Protein AF-A0A369IGW6-F1 (afdb_monomer_lite)

Organism: NCBI:txid2282308

Structure (mmCIF, N/CA/C/O backbone):
data_AF-A0A369IGW6-F1
#
_entry.id   AF-A0A369IGW6-F1
#
loop_
_atom_site.group_PDB
_atom_site.id
_atom_site.type_symbol
_atom_site.label_atom_id
_atom_site.label_alt_id
_atom_site.label_comp_id
_atom_site.label_asym_id
_atom_site.label_entity_id
_atom_site.label_seq_id
_atom_site.pdbx_PDB_ins_code
_atom_site.Cartn_x
_atom_site.Cartn_y
_atom_site.Cartn_z
_atom_site.occupancy
_atom_site.B_iso_or_equiv
_atom_site.auth_seq_id
_atom_site.auth_comp_id
_atom_site.auth_asym_id
_atom_site.auth_atom_id
_atom_site.pdbx_PDB_model_num
ATOM 1 N N . MET A 1 1 ? 4.925 4.378 -58.635 1.00 36.78 1 MET A N 1
ATOM 2 C CA . MET A 1 1 ? 5.527 3.542 -57.573 1.00 36.78 1 MET A CA 1
ATOM 3 C C . MET A 1 1 ? 4.997 4.053 -56.245 1.00 36.78 1 MET A C 1
ATOM 5 O O . MET A 1 1 ? 5.701 4.727 -55.506 1.00 36.78 1 MET A O 1
ATOM 9 N N . GLU A 1 2 ? 3.709 3.823 -56.006 1.00 43.47 2 GLU A N 1
ATOM 10 C CA . GLU A 1 2 ? 3.072 4.117 -54.725 1.00 43.47 2 GLU A CA 1
ATOM 11 C C . GLU A 1 2 ? 3.231 2.874 -53.856 1.00 43.47 2 GLU A C 1
ATOM 13 O O . GLU A 1 2 ? 2.821 1.783 -54.246 1.00 43.47 2 GLU A O 1
ATOM 18 N N . GLY A 1 3 ? 3.901 3.011 -52.718 1.00 42.91 3 GLY A N 1
ATOM 19 C CA . GLY A 1 3 ? 4.177 1.875 -51.856 1.00 42.91 3 GLY A CA 1
ATOM 20 C C . GLY A 1 3 ? 4.733 2.314 -50.515 1.00 42.91 3 GLY A C 1
ATOM 21 O O . GLY A 1 3 ? 5.923 2.580 -50.398 1.00 42.91 3 GLY A O 1
ATOM 22 N N . LEU A 1 4 ? 3.848 2.312 -49.514 1.00 42.19 4 LEU A N 1
ATOM 23 C CA . LEU A 1 4 ? 4.138 2.264 -48.076 1.00 42.19 4 LEU A CA 1
ATOM 24 C C . LEU A 1 4 ? 4.551 3.584 -47.403 1.00 42.19 4 LEU A C 1
ATOM 26 O O . LEU A 1 4 ? 5.540 3.654 -46.674 1.00 42.19 4 LEU A O 1
ATOM 30 N N . SER A 1 5 ? 3.686 4.598 -47.482 1.00 43.50 5 SER A N 1
ATOM 31 C CA . SER A 1 5 ? 3.544 5.553 -46.375 1.00 43.50 5 SER A CA 1
ATOM 32 C C . SER A 1 5 ? 2.865 4.841 -45.199 1.00 43.50 5 SER A C 1
ATOM 34 O O . SER A 1 5 ? 1.664 4.963 -44.962 1.00 43.50 5 SER A O 1
ATOM 36 N N . CYS A 1 6 ? 3.628 4.014 -44.492 1.00 45.44 6 CYS A N 1
ATOM 37 C CA . CYS A 1 6 ? 3.186 3.396 -43.254 1.00 45.44 6 CYS A CA 1
ATOM 38 C C . CYS A 1 6 ? 3.030 4.512 -42.212 1.00 45.44 6 CYS A C 1
ATOM 40 O O . CYS A 1 6 ? 3.996 4.900 -41.556 1.00 45.44 6 CYS A O 1
ATOM 42 N N . THR A 1 7 ? 1.816 5.050 -42.072 1.00 56.72 7 THR A N 1
ATOM 43 C CA . THR A 1 7 ? 1.418 6.013 -41.034 1.00 56.72 7 THR A CA 1
ATOM 44 C C . THR A 1 7 ? 1.389 5.313 -39.674 1.00 56.72 7 THR A C 1
ATOM 46 O O . THR A 1 7 ? 0.355 5.182 -39.024 1.00 56.72 7 THR A O 1
ATOM 49 N N . ILE A 1 8 ? 2.528 4.760 -39.255 1.00 66.00 8 ILE A N 1
ATOM 50 C CA . ILE A 1 8 ? 2.647 4.060 -37.985 1.00 66.00 8 ILE A CA 1
ATOM 51 C C . ILE A 1 8 ? 2.541 5.131 -36.891 1.00 66.00 8 ILE A C 1
ATOM 53 O O . ILE A 1 8 ? 3.288 6.114 -36.916 1.00 66.00 8 ILE A O 1
ATOM 57 N N . PRO A 1 9 ? 1.632 4.967 -35.913 1.00 70.81 9 PRO A N 1
ATOM 58 C CA . PRO A 1 9 ? 1.524 5.890 -34.795 1.00 70.81 9 PRO A CA 1
ATOM 59 C C . PRO A 1 9 ? 2.878 6.036 -34.100 1.00 70.81 9 PRO A C 1
ATOM 61 O O . PRO A 1 9 ? 3.541 5.033 -33.822 1.00 70.81 9 PRO A O 1
ATOM 64 N N . LYS A 1 10 ? 3.273 7.270 -33.765 1.00 61.72 10 LYS A N 1
ATOM 65 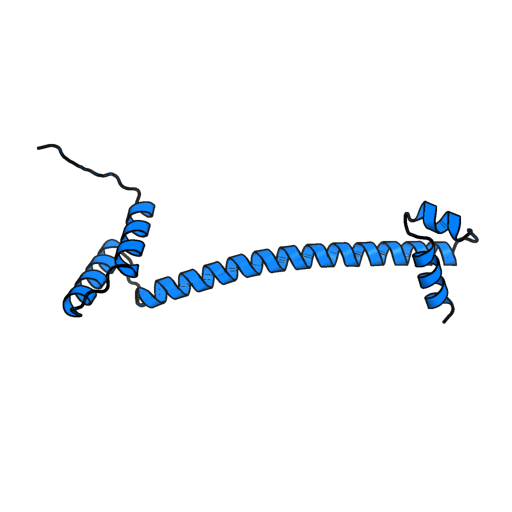C CA . LYS A 1 10 ? 4.563 7.561 -33.106 1.00 61.72 10 LYS A CA 1
ATOM 66 C C . LYS A 1 10 ? 4.790 6.710 -31.849 1.00 61.72 10 LYS A C 1
ATOM 68 O O . LYS A 1 10 ? 5.919 6.329 -31.557 1.00 61.72 10 LYS A O 1
ATOM 73 N N . GLU A 1 11 ? 3.713 6.364 -31.145 1.00 62.56 11 GLU A N 1
ATOM 74 C CA . GLU A 1 11 ? 3.704 5.434 -30.010 1.00 62.56 11 GLU A CA 1
ATOM 75 C C . GLU A 1 11 ? 4.184 4.022 -30.392 1.00 62.56 11 GLU A C 1
ATOM 77 O O . GLU A 1 11 ? 5.065 3.470 -29.736 1.00 62.56 11 GLU A O 1
ATOM 82 N N . LYS A 1 12 ? 3.674 3.448 -31.490 1.00 67.25 12 LYS A N 1
ATOM 83 C CA . LYS A 1 12 ? 4.076 2.115 -31.968 1.00 67.25 12 LYS A CA 1
ATOM 84 C C . LYS A 1 12 ? 5.505 2.107 -32.507 1.00 67.25 12 LYS A C 1
ATOM 86 O O . LYS A 1 12 ? 6.243 1.172 -32.215 1.00 67.25 12 LYS A O 1
ATOM 91 N N . ILE A 1 13 ? 5.913 3.163 -33.217 1.00 66.38 13 ILE A N 1
ATOM 92 C CA . ILE A 1 13 ? 7.306 3.350 -33.661 1.00 66.38 13 ILE A CA 1
ATOM 93 C C . ILE A 1 13 ? 8.244 3.352 -32.444 1.00 66.38 13 ILE A C 1
ATOM 95 O O . ILE A 1 13 ? 9.240 2.634 -32.418 1.00 66.38 13 ILE A O 1
ATOM 99 N N . ARG A 1 14 ? 7.876 4.083 -31.385 1.00 60.75 14 ARG A N 1
ATOM 100 C CA . ARG A 1 14 ? 8.641 4.151 -30.134 1.00 60.75 14 ARG A CA 1
ATOM 101 C C . ARG A 1 14 ? 8.714 2.802 -29.410 1.00 60.75 14 ARG A C 1
ATOM 103 O O . ARG A 1 14 ? 9.766 2.469 -28.865 1.00 60.75 14 ARG A O 1
ATOM 110 N N . SER A 1 15 ? 7.632 2.026 -29.407 1.00 63.84 15 SER A N 1
ATOM 111 C CA . SER A 1 15 ? 7.614 0.672 -28.836 1.00 63.84 15 SER A CA 1
ATOM 112 C C . SER A 1 15 ? 8.473 -0.305 -29.641 1.00 63.84 15 SER A C 1
ATOM 114 O O . SER A 1 15 ? 9.224 -1.077 -29.050 1.00 63.84 15 SER A O 1
ATOM 116 N N . LEU A 1 16 ? 8.439 -0.224 -30.974 1.00 69.75 16 LEU A N 1
ATOM 117 C CA . LEU A 1 16 ? 9.280 -1.039 -31.850 1.00 69.75 16 LEU A CA 1
ATOM 118 C C . LEU A 1 16 ? 10.766 -0.691 -31.693 1.00 69.75 16 LEU A C 1
ATOM 120 O O . LEU A 1 16 ? 11.589 -1.589 -31.566 1.00 69.75 16 LEU A O 1
ATOM 124 N N . MET A 1 17 ? 11.116 0.597 -31.620 1.00 65.00 17 MET A N 1
ATOM 125 C CA . MET A 1 17 ? 12.492 1.046 -31.356 1.00 65.00 17 MET A CA 1
ATOM 126 C C . MET A 1 17 ? 12.999 0.571 -29.988 1.00 65.00 17 MET A C 1
ATOM 128 O O . MET A 1 17 ? 14.166 0.211 -29.856 1.00 65.00 17 MET A O 1
ATOM 132 N N . ARG A 1 18 ? 12.121 0.522 -28.976 1.00 60.59 18 ARG A N 1
ATOM 133 C CA . ARG A 1 18 ? 12.444 -0.041 -27.657 1.00 60.59 18 ARG A CA 1
ATOM 134 C C . ARG A 1 18 ? 12.708 -1.544 -27.731 1.00 60.59 18 ARG A C 1
ATOM 136 O O . ARG A 1 18 ? 13.673 -2.009 -27.135 1.00 60.59 18 ARG A O 1
ATOM 143 N N . PHE A 1 19 ? 11.874 -2.279 -28.466 1.00 68.00 19 PHE A N 1
ATOM 144 C CA . PHE A 1 19 ? 12.043 -3.715 -28.684 1.00 68.00 19 PHE A CA 1
ATOM 145 C C . PHE A 1 19 ? 13.354 -4.020 -29.412 1.00 68.00 19 PHE A C 1
ATOM 147 O O . PHE A 1 19 ? 14.153 -4.817 -28.927 1.00 68.00 19 PHE A O 1
ATOM 154 N N . LEU A 1 20 ? 13.612 -3.319 -30.521 1.00 67.56 20 LEU A N 1
ATOM 155 C CA . LEU A 1 20 ? 14.816 -3.506 -31.324 1.00 67.56 20 LEU A CA 1
ATOM 156 C C . LEU A 1 20 ? 16.087 -3.285 -30.488 1.00 67.56 20 LEU A C 1
ATOM 158 O O . LEU A 1 20 ? 17.050 -4.020 -30.647 1.00 67.56 20 LEU A O 1
ATOM 162 N N . LYS A 1 21 ? 16.082 -2.328 -29.549 1.00 61.34 21 LYS A N 1
ATOM 163 C CA . LYS A 1 21 ? 17.251 -2.045 -28.701 1.00 61.34 21 LYS A CA 1
ATOM 164 C C . LYS A 1 21 ? 17.453 -3.046 -27.554 1.00 61.34 21 LYS A C 1
ATOM 166 O O . LYS A 1 21 ? 18.591 -3.318 -27.197 1.00 61.34 21 LYS A O 1
ATOM 171 N N . LEU A 1 22 ? 16.381 -3.579 -26.964 1.00 60.38 22 LEU A N 1
ATOM 172 C CA . LEU A 1 22 ? 16.493 -4.557 -25.869 1.00 60.38 22 LEU A CA 1
ATOM 173 C C . LEU A 1 22 ? 16.931 -5.939 -26.364 1.00 60.38 22 LEU A C 1
ATOM 175 O O . LEU A 1 22 ? 17.583 -6.671 -25.627 1.00 60.38 22 LEU A O 1
ATOM 179 N N . TYR A 1 23 ? 16.563 -6.288 -27.599 1.00 62.03 23 TYR A N 1
ATOM 180 C CA . TYR A 1 23 ? 16.830 -7.608 -28.168 1.00 62.03 23 TYR A CA 1
ATOM 181 C C . TYR A 1 23 ? 18.050 -7.653 -29.091 1.00 62.03 23 TYR A C 1
ATOM 183 O O . TYR A 1 23 ? 18.659 -8.712 -29.227 1.00 62.03 23 TYR A O 1
ATOM 191 N N . ILE A 1 24 ? 18.435 -6.534 -29.715 1.00 67.19 24 ILE A N 1
ATOM 192 C CA . ILE A 1 24 ? 19.605 -6.498 -30.596 1.00 67.19 24 ILE A CA 1
ATOM 193 C C . ILE A 1 24 ? 20.808 -5.970 -29.822 1.00 67.19 24 ILE A C 1
ATOM 195 O O . ILE A 1 24 ? 20.955 -4.769 -29.595 1.00 67.19 24 ILE A O 1
ATOM 199 N N . ARG A 1 25 ? 21.702 -6.889 -29.454 1.00 64.25 25 ARG A N 1
ATOM 200 C CA . ARG A 1 25 ? 23.070 -6.553 -29.061 1.00 64.25 25 ARG A CA 1
ATOM 201 C C . ARG A 1 25 ? 23.893 -6.411 -30.336 1.00 64.25 25 ARG A C 1
ATOM 203 O O . ARG A 1 25 ? 23.963 -7.344 -31.128 1.00 64.25 25 ARG A O 1
ATOM 210 N N . PHE A 1 26 ? 24.472 -5.237 -30.556 1.00 69.69 26 PHE A N 1
ATOM 211 C CA . PHE A 1 26 ? 25.425 -5.053 -31.645 1.00 69.69 26 PHE A CA 1
ATOM 212 C C . PHE A 1 26 ? 26.813 -5.458 -31.147 1.00 69.69 26 PHE A C 1
ATOM 214 O O . PHE A 1 26 ? 27.271 -4.930 -30.138 1.00 69.69 26 PHE A O 1
ATOM 221 N N . ASP A 1 27 ? 27.496 -6.340 -31.871 1.00 71.12 27 ASP A N 1
ATOM 222 C CA . ASP A 1 27 ? 28.866 -6.751 -31.523 1.00 71.12 27 ASP A CA 1
ATOM 223 C C . ASP A 1 27 ? 29.900 -5.641 -31.765 1.00 71.12 27 ASP A C 1
ATOM 225 O O . ASP A 1 27 ? 31.011 -5.685 -31.245 1.00 71.12 27 ASP A O 1
ATOM 229 N N . ASN A 1 28 ? 29.546 -4.628 -32.562 1.00 77.88 28 ASN A N 1
ATOM 230 C CA . ASN A 1 28 ? 30.438 -3.534 -32.922 1.00 77.88 28 ASN A CA 1
ATOM 231 C C . ASN A 1 28 ? 29.941 -2.204 -32.346 1.00 77.88 28 ASN A C 1
ATOM 233 O O . ASN A 1 28 ? 28.891 -1.679 -32.732 1.00 77.88 28 ASN A O 1
ATOM 237 N N . GLU A 1 29 ? 30.758 -1.635 -31.466 1.00 72.69 29 GLU A N 1
ATOM 238 C CA . GLU A 1 29 ? 30.516 -0.386 -30.743 1.00 72.69 29 GLU A CA 1
ATOM 239 C C . GLU A 1 29 ? 30.239 0.807 -31.674 1.00 72.69 29 GLU A C 1
ATOM 241 O O . GLU A 1 29 ? 29.407 1.668 -31.381 1.00 72.69 29 GLU A O 1
ATOM 246 N N . ARG A 1 30 ? 30.827 0.811 -32.879 1.00 77.06 30 ARG A N 1
ATOM 247 C CA . ARG A 1 30 ? 30.585 1.850 -33.890 1.00 77.06 30 ARG A CA 1
ATOM 248 C C . ARG A 1 30 ? 29.125 1.895 -34.350 1.00 77.06 30 ARG A C 1
ATOM 250 O O . ARG A 1 30 ? 28.601 2.977 -34.626 1.00 77.06 30 ARG A O 1
ATOM 257 N N . TYR A 1 31 ? 28.463 0.740 -34.450 1.00 76.31 31 TYR A N 1
ATOM 258 C CA . TYR A 1 31 ? 27.052 0.676 -34.838 1.00 76.31 31 TYR A CA 1
ATOM 259 C C . TYR A 1 31 ? 26.125 1.063 -33.688 1.00 76.31 31 TYR A C 1
ATOM 261 O O . TYR A 1 31 ? 25.103 1.696 -33.949 1.00 76.31 31 TYR A O 1
ATOM 269 N N . ILE A 1 32 ? 26.516 0.789 -32.439 1.00 72.19 32 ILE A N 1
ATOM 270 C CA . ILE A 1 32 ? 25.793 1.253 -31.246 1.00 72.19 32 ILE A CA 1
ATOM 271 C C . ILE A 1 32 ? 25.740 2.781 -31.242 1.00 72.19 32 ILE A C 1
ATOM 273 O O . ILE A 1 32 ? 24.657 3.362 -31.225 1.00 72.19 32 ILE A O 1
ATOM 277 N N . LEU A 1 33 ? 26.897 3.434 -31.371 1.00 74.12 33 LEU A N 1
ATOM 278 C CA . LEU A 1 33 ? 26.996 4.896 -31.367 1.00 74.12 33 LEU A CA 1
ATOM 279 C C . LEU A 1 33 ? 26.200 5.535 -32.516 1.00 74.12 33 LEU A C 1
ATOM 281 O O . LEU A 1 33 ? 25.494 6.527 -32.326 1.00 74.12 33 LEU A O 1
ATOM 285 N N . LYS A 1 34 ? 26.265 4.954 -33.723 1.00 79.12 34 LYS A N 1
ATOM 286 C CA . LYS A 1 34 ? 25.489 5.442 -34.873 1.00 79.12 34 LYS A CA 1
ATOM 287 C C . LYS A 1 34 ? 23.985 5.290 -34.639 1.00 79.12 34 LYS A C 1
ATOM 289 O O . LYS A 1 34 ? 23.224 6.204 -34.961 1.00 79.12 34 LYS A O 1
ATOM 294 N N . PHE A 1 35 ? 23.561 4.164 -34.073 1.00 76.31 35 PHE A N 1
ATOM 295 C CA . PHE A 1 35 ? 22.167 3.918 -33.730 1.00 76.31 35 PHE A CA 1
ATOM 296 C C . PHE A 1 35 ? 21.669 4.936 -32.698 1.00 76.31 35 PHE A C 1
ATOM 298 O O . PHE A 1 35 ? 20.658 5.593 -32.937 1.00 76.31 35 PHE A O 1
ATOM 305 N N . GLU A 1 36 ? 22.414 5.161 -31.615 1.00 70.06 36 GLU A N 1
ATOM 306 C CA . GLU A 1 36 ? 22.048 6.130 -30.575 1.00 70.06 36 GLU A CA 1
ATOM 307 C C . GLU A 1 36 ? 21.947 7.563 -31.095 1.00 70.06 36 GLU A C 1
ATOM 309 O O . GLU A 1 36 ? 20.950 8.239 -30.840 1.00 70.06 36 GLU A O 1
ATOM 314 N N . ASN A 1 37 ? 22.910 8.006 -31.903 1.00 74.38 37 ASN A N 1
ATOM 315 C CA . ASN A 1 37 ? 22.868 9.336 -32.508 1.00 74.38 37 ASN A CA 1
ATOM 316 C C . ASN A 1 37 ? 21.641 9.521 -33.409 1.00 74.38 37 ASN A C 1
ATOM 318 O O . ASN A 1 37 ? 20.972 10.554 -33.348 1.00 74.38 37 ASN A O 1
ATOM 322 N N . THR A 1 38 ? 21.300 8.501 -34.199 1.00 70.19 38 THR A N 1
ATOM 323 C CA . THR A 1 38 ? 20.131 8.547 -35.091 1.00 70.19 38 THR A CA 1
ATOM 324 C C . THR A 1 38 ? 18.824 8.566 -34.289 1.00 70.19 38 THR A C 1
ATOM 326 O O . THR A 1 38 ? 17.886 9.289 -34.629 1.00 70.19 38 THR A O 1
ATOM 329 N N . LEU A 1 39 ? 18.760 7.815 -33.184 1.00 68.81 39 LEU A N 1
ATOM 330 C CA . LEU A 1 39 ? 17.616 7.820 -32.272 1.00 68.81 39 LEU A CA 1
ATOM 331 C C . LEU A 1 39 ? 17.426 9.174 -31.582 1.00 68.81 39 LEU A C 1
ATOM 333 O O . LEU A 1 39 ? 16.296 9.654 -31.501 1.00 68.81 39 LEU A O 1
ATOM 337 N N . ASN A 1 40 ? 18.510 9.790 -31.109 1.00 66.31 40 ASN A N 1
ATOM 338 C CA . ASN A 1 40 ? 18.470 11.091 -30.441 1.00 66.31 40 ASN A CA 1
ATOM 339 C C . ASN A 1 40 ? 17.970 12.191 -31.388 1.00 66.31 40 ASN A C 1
ATOM 341 O O . ASN A 1 40 ? 17.107 12.988 -31.012 1.00 66.31 40 ASN A O 1
ATOM 345 N N . GLN A 1 41 ? 18.429 12.177 -32.643 1.00 68.25 41 GLN A N 1
ATOM 346 C CA . GLN A 1 41 ? 17.931 13.071 -33.692 1.00 68.25 41 GLN A CA 1
ATOM 347 C C . GLN A 1 41 ? 16.438 12.846 -33.976 1.00 68.25 41 GLN A C 1
ATOM 349 O O . GLN A 1 41 ? 15.662 13.799 -34.002 1.00 68.25 41 G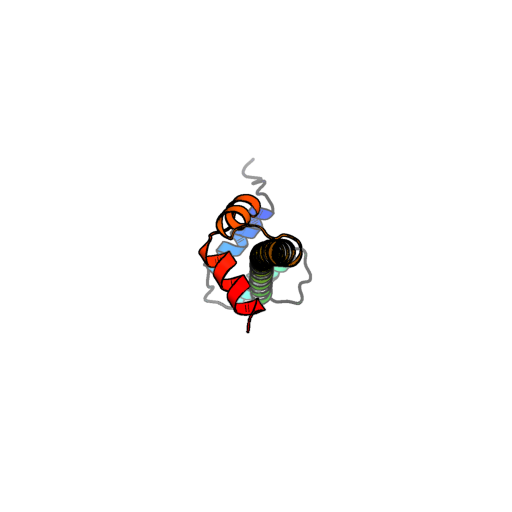LN A O 1
ATOM 354 N N . LEU A 1 42 ? 16.004 11.588 -34.123 1.00 65.12 42 LEU A N 1
ATOM 355 C CA . LEU A 1 42 ? 14.605 11.252 -34.410 1.00 65.12 42 LEU A CA 1
ATOM 356 C C . LEU A 1 42 ? 13.659 11.580 -33.243 1.00 65.12 42 LEU A C 1
ATOM 358 O O . LEU A 1 42 ? 12.502 11.949 -33.452 1.00 65.12 42 LEU A O 1
ATOM 362 N N . ALA A 1 43 ? 14.141 11.459 -32.005 1.00 60.56 43 ALA A N 1
ATOM 363 C CA . ALA A 1 43 ? 13.386 11.814 -30.810 1.00 60.56 43 ALA A CA 1
ATOM 364 C C . ALA A 1 43 ? 13.238 13.334 -30.621 1.00 60.56 43 ALA A C 1
ATOM 366 O O . ALA A 1 43 ? 12.449 13.740 -29.766 1.00 60.56 43 ALA A O 1
ATOM 367 N N . ASN A 1 44 ? 13.958 14.151 -31.407 1.00 55.75 44 ASN A N 1
ATOM 368 C CA . ASN A 1 44 ? 13.995 15.615 -31.345 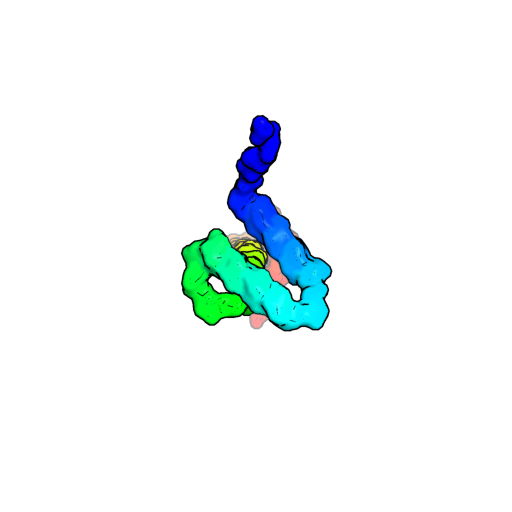1.00 55.75 44 ASN A CA 1
ATOM 369 C C . ASN A 1 44 ? 14.191 16.139 -29.907 1.00 55.75 44 ASN A C 1
ATOM 371 O O . ASN A 1 44 ? 13.572 17.112 -29.477 1.00 55.75 44 ASN A O 1
ATOM 375 N N . ARG A 1 45 ? 14.999 15.415 -29.124 1.00 53.22 45 ARG A N 1
ATOM 376 C CA . ARG A 1 45 ? 15.290 15.695 -27.717 1.00 53.22 45 ARG A CA 1
ATOM 377 C C . ARG A 1 45 ? 16.798 15.836 -27.558 1.00 53.22 45 ARG A C 1
ATOM 379 O O . ARG A 1 45 ? 17.536 14.902 -27.847 1.00 53.22 45 ARG A O 1
ATOM 386 N N . GLN A 1 46 ? 17.239 16.978 -27.035 1.00 47.97 46 GLN A N 1
ATOM 387 C CA . GLN A 1 46 ? 18.557 17.121 -26.411 1.00 47.97 46 GLN A CA 1
ATOM 388 C C . GLN A 1 46 ? 18.514 16.435 -25.040 1.00 47.97 46 GLN A C 1
ATOM 390 O O . GLN A 1 46 ? 18.472 17.088 -24.002 1.00 47.97 46 GLN A O 1
ATOM 395 N N . THR A 1 47 ? 18.411 15.110 -25.000 1.00 52.81 47 THR A N 1
ATOM 396 C CA . THR A 1 47 ? 18.593 14.394 -23.736 1.00 52.81 47 THR A CA 1
ATOM 397 C C . THR A 1 47 ? 20.086 14.313 -23.443 1.00 52.81 47 THR A C 1
ATOM 399 O O . THR A 1 47 ? 20.819 13.655 -24.169 1.00 52.81 47 THR A O 1
ATOM 402 N N . THR A 1 48 ? 20.525 14.985 -22.377 1.00 49.81 48 THR A N 1
ATOM 403 C CA . THR A 1 48 ? 21.861 14.844 -21.762 1.00 49.81 48 THR A CA 1
ATOM 404 C C . THR A 1 48 ? 22.095 13.456 -21.168 1.00 49.81 48 THR A C 1
ATOM 406 O O . THR A 1 48 ? 23.232 13.083 -20.908 1.00 49.81 48 THR A O 1
ATOM 409 N N . MET A 1 49 ? 21.013 12.713 -20.943 1.00 55.59 49 MET A N 1
ATOM 410 C CA . MET A 1 49 ? 20.991 11.395 -20.326 1.00 55.59 49 MET A CA 1
ATOM 411 C C . MET A 1 49 ? 21.012 10.303 -21.402 1.00 55.59 49 MET A C 1
ATOM 413 O O . MET A 1 49 ? 20.280 10.391 -22.396 1.00 55.59 49 MET A O 1
ATOM 417 N N . GLY A 1 50 ? 21.836 9.276 -21.193 1.00 57.84 50 GLY A N 1
ATOM 418 C CA . GLY A 1 50 ? 21.953 8.130 -22.087 1.00 57.84 50 GLY A CA 1
ATOM 419 C C . GLY A 1 50 ? 20.638 7.354 -22.204 1.00 57.84 50 GLY A C 1
ATOM 420 O O . GLY A 1 50 ? 19.757 7.406 -21.345 1.00 57.84 50 GLY A O 1
ATOM 421 N N . LEU A 1 51 ? 20.472 6.599 -23.288 1.00 59.97 51 LEU A N 1
ATOM 422 C CA . LEU A 1 51 ? 19.217 5.882 -23.538 1.00 59.97 51 LEU A CA 1
ATOM 423 C C . LEU A 1 51 ? 18.984 4.723 -22.542 1.00 59.97 51 LEU A C 1
ATOM 425 O O . LEU A 1 51 ? 17.836 4.398 -22.245 1.00 59.97 51 LEU A O 1
ATOM 429 N N . GLU A 1 52 ? 20.045 4.125 -21.998 1.00 57.94 52 GLU A N 1
ATOM 430 C CA . GLU A 1 52 ? 19.951 3.153 -20.897 1.00 57.94 52 GLU A CA 1
ATOM 431 C C . GLU A 1 52 ? 19.423 3.807 -19.612 1.00 57.94 52 GLU A C 1
ATOM 433 O O . GLU A 1 52 ? 18.447 3.340 -19.019 1.00 57.94 52 GLU A O 1
ATOM 438 N N . GLU A 1 53 ? 19.987 4.958 -19.252 1.00 63.59 53 GLU A N 1
ATOM 439 C CA . GLU A 1 53 ? 19.553 5.764 -18.112 1.00 63.59 53 GLU A CA 1
ATOM 440 C C . GLU A 1 53 ? 18.090 6.215 -18.261 1.00 63.59 53 GLU A C 1
ATOM 442 O O . GLU A 1 53 ? 17.331 6.165 -17.296 1.00 63.59 53 GLU A O 1
ATOM 447 N N . PHE A 1 54 ? 17.643 6.554 -19.477 1.00 68.19 54 PHE A N 1
ATOM 448 C CA . PHE A 1 54 ? 16.244 6.899 -19.751 1.00 68.19 54 PHE A CA 1
ATOM 449 C C . PHE A 1 54 ? 15.274 5.727 -19.523 1.00 68.19 54 PHE A C 1
ATOM 451 O O . PHE A 1 54 ? 14.171 5.917 -19.001 1.00 68.19 54 PHE A O 1
ATOM 458 N N . VAL A 1 55 ? 15.646 4.509 -19.932 1.00 67.06 55 VAL A N 1
ATOM 459 C CA . VAL A 1 55 ? 14.813 3.315 -19.709 1.00 67.06 55 VAL A CA 1
ATOM 460 C C . VAL A 1 55 ? 14.732 2.997 -18.217 1.00 67.06 55 VAL A C 1
ATOM 462 O O . VAL A 1 55 ? 13.635 2.742 -17.715 1.00 67.06 55 VAL A O 1
ATOM 465 N N . LEU A 1 56 ? 15.860 3.077 -17.508 1.00 72.00 56 LEU A N 1
ATOM 466 C CA . LEU A 1 56 ? 15.927 2.869 -16.063 1.00 72.00 56 LEU A CA 1
ATOM 467 C C . LEU A 1 56 ? 15.127 3.923 -15.288 1.00 72.00 56 LEU A C 1
ATOM 469 O O . LEU A 1 56 ? 14.337 3.562 -14.418 1.00 72.00 56 LEU A O 1
ATOM 473 N N . ASP A 1 57 ? 15.269 5.208 -15.615 1.00 74.00 57 ASP A N 1
ATOM 474 C CA . ASP A 1 57 ? 14.490 6.296 -15.008 1.00 74.00 57 ASP A CA 1
ATOM 475 C C . ASP A 1 57 ? 12.988 6.088 -15.234 1.00 74.00 57 ASP A C 1
ATOM 477 O O . ASP A 1 57 ? 12.190 6.196 -14.302 1.00 74.00 57 ASP A O 1
ATOM 481 N N . ARG A 1 58 ? 12.585 5.683 -16.443 1.00 73.81 58 ARG A N 1
ATOM 482 C CA . ARG A 1 58 ? 11.178 5.403 -16.733 1.00 73.81 58 ARG A CA 1
ATOM 483 C C . ARG A 1 58 ? 10.643 4.204 -15.950 1.00 73.81 58 ARG A C 1
ATOM 485 O O . ARG A 1 58 ? 9.532 4.293 -15.432 1.00 73.81 58 ARG A O 1
ATOM 492 N N . ALA A 1 59 ? 11.402 3.113 -15.857 1.00 76.19 59 ALA A N 1
ATOM 493 C CA . ALA A 1 59 ? 11.019 1.943 -15.067 1.00 76.19 59 ALA A CA 1
ATOM 494 C C . ALA A 1 59 ? 10.890 2.297 -13.576 1.00 76.19 59 ALA A C 1
ATOM 496 O O . ALA A 1 59 ? 9.889 1.954 -12.950 1.00 76.19 59 ALA A O 1
ATOM 497 N N . LYS A 1 60 ? 11.837 3.075 -13.033 1.00 80.31 60 LYS A N 1
ATOM 498 C CA . LYS A 1 60 ? 11.782 3.587 -11.655 1.00 80.31 60 LYS A CA 1
ATOM 499 C C . LYS A 1 60 ? 10.554 4.463 -11.415 1.00 80.31 60 LYS A C 1
ATOM 501 O O . LYS A 1 60 ? 9.856 4.270 -10.427 1.00 80.31 60 LYS A O 1
ATOM 506 N N . ARG A 1 61 ? 10.255 5.401 -12.320 1.00 80.88 61 ARG A N 1
ATOM 507 C CA . ARG A 1 61 ? 9.066 6.268 -12.216 1.00 80.88 61 ARG A CA 1
ATOM 508 C C . ARG A 1 61 ? 7.768 5.479 -12.264 1.00 80.88 61 ARG A C 1
ATOM 510 O O . ARG A 1 61 ? 6.843 5.802 -11.526 1.00 80.88 61 ARG A O 1
ATOM 517 N N . GLN A 1 62 ? 7.703 4.466 -13.123 1.00 79.44 62 GLN A N 1
ATOM 518 C CA . GLN A 1 62 ? 6.542 3.592 -13.213 1.00 79.44 62 GLN A CA 1
ATOM 519 C C . GLN A 1 62 ? 6.354 2.795 -11.916 1.00 79.44 62 GLN A C 1
ATOM 521 O O . GLN A 1 62 ? 5.273 2.850 -11.338 1.00 79.44 62 GLN A O 1
ATOM 526 N N . GLY A 1 63 ? 7.418 2.172 -11.400 1.00 85.62 63 GLY A N 1
ATOM 527 C CA . GLY A 1 63 ? 7.373 1.461 -10.120 1.00 85.62 63 GLY A CA 1
ATOM 528 C C . GLY A 1 63 ? 6.991 2.368 -8.945 1.00 85.62 63 GLY A C 1
ATOM 529 O O . GLY A 1 63 ? 6.166 1.992 -8.120 1.00 85.62 63 GLY A O 1
ATOM 530 N N . LEU A 1 64 ? 7.510 3.601 -8.898 1.00 87.81 64 LEU A N 1
ATOM 531 C CA . LEU A 1 64 ? 7.140 4.585 -7.874 1.00 87.81 64 LEU A CA 1
ATOM 532 C C . LEU A 1 64 ? 5.657 4.976 -7.966 1.00 87.81 64 LEU A C 1
ATOM 534 O O . LEU A 1 64 ? 4.985 5.124 -6.947 1.00 87.81 64 LEU A O 1
ATOM 538 N N . TYR A 1 65 ? 5.144 5.165 -9.182 1.00 86.88 65 TYR A N 1
ATOM 539 C CA . TYR A 1 65 ? 3.742 5.508 -9.402 1.00 86.88 65 TYR A CA 1
ATOM 540 C C . TYR A 1 65 ? 2.806 4.371 -8.976 1.00 86.88 65 TYR A C 1
ATOM 542 O O . TYR A 1 65 ? 1.829 4.617 -8.268 1.00 86.88 65 TYR A O 1
ATOM 550 N N . GLU A 1 66 ? 3.119 3.140 -9.379 1.00 85.88 66 GLU A N 1
ATOM 551 C CA . GLU A 1 66 ? 2.350 1.943 -9.031 1.00 85.88 66 GLU A CA 1
ATOM 552 C C . GLU A 1 66 ? 2.389 1.693 -7.517 1.00 85.88 66 GLU A C 1
ATOM 554 O O . GLU A 1 66 ? 1.330 1.642 -6.890 1.00 85.88 66 GLU A O 1
ATOM 559 N N . GLY A 1 67 ? 3.576 1.708 -6.903 1.00 89.00 67 GLY A N 1
ATOM 560 C CA . GLY A 1 67 ? 3.730 1.535 -5.457 1.00 89.00 67 GLY A CA 1
ATOM 561 C C . GLY A 1 67 ? 3.032 2.622 -4.637 1.00 89.00 67 GLY A C 1
ATOM 562 O O . GLY A 1 67 ? 2.378 2.329 -3.639 1.00 89.00 67 GLY A O 1
ATOM 563 N N . ARG A 1 68 ? 3.072 3.888 -5.079 1.00 90.06 68 ARG A N 1
ATOM 564 C CA . ARG A 1 68 ? 2.324 4.970 -4.415 1.00 90.06 68 ARG A CA 1
ATOM 565 C C . ARG A 1 68 ? 0.816 4.741 -4.490 1.00 90.06 68 ARG A C 1
ATOM 567 O O . ARG A 1 68 ? 0.107 5.009 -3.524 1.00 90.06 68 ARG A O 1
ATOM 574 N N . LYS A 1 69 ? 0.313 4.287 -5.638 1.00 89.31 69 LYS A N 1
ATOM 575 C CA . LYS A 1 69 ? -1.117 4.033 -5.835 1.00 89.31 69 LYS A CA 1
ATOM 576 C C . LYS A 1 69 ? -1.601 2.876 -4.961 1.00 89.31 69 LYS A C 1
ATOM 578 O O . LYS A 1 69 ? -2.682 2.979 -4.383 1.00 89.31 69 LYS A O 1
ATOM 583 N N . GLU A 1 70 ? -0.815 1.810 -4.860 1.00 87.25 70 GLU A N 1
ATOM 584 C CA . GLU A 1 70 ? -1.117 0.672 -3.989 1.00 87.25 70 GLU A CA 1
ATOM 585 C C . GLU A 1 70 ? -1.064 1.069 -2.514 1.00 87.25 70 GLU A C 1
ATOM 587 O O . GLU A 1 70 ? -2.064 0.891 -1.821 1.00 87.25 70 GLU A O 1
ATOM 592 N N . GLY A 1 71 ? 0.004 1.740 -2.072 1.00 90.69 71 GLY A N 1
ATOM 593 C CA . GLY A 1 71 ? 0.143 2.176 -0.681 1.00 90.69 71 GLY A CA 1
ATOM 594 C C . GLY A 1 71 ? -0.963 3.133 -0.221 1.00 90.69 71 GLY A C 1
ATOM 595 O O . GLY A 1 71 ? -1.475 3.001 0.886 1.00 90.69 71 GLY A O 1
ATOM 596 N N . ILE A 1 72 ? -1.412 4.061 -1.079 1.00 90.88 72 ILE A N 1
ATOM 597 C CA . ILE A 1 72 ? -2.563 4.928 -0.761 1.00 90.88 72 ILE A CA 1
ATOM 598 C C . ILE A 1 72 ? -3.845 4.103 -0.611 1.00 90.88 72 ILE A C 1
ATOM 600 O O . ILE A 1 72 ? -4.652 4.365 0.278 1.00 90.88 72 ILE A O 1
ATOM 604 N N . LYS A 1 73 ? -4.063 3.123 -1.492 1.00 90.12 73 LYS A N 1
ATOM 605 C CA . LYS A 1 73 ? -5.275 2.300 -1.477 1.00 90.12 73 LYS A CA 1
ATOM 606 C C . LYS A 1 73 ? -5.326 1.399 -0.245 1.00 90.12 73 LYS A C 1
ATOM 608 O O . LYS A 1 73 ? -6.402 1.232 0.322 1.00 90.12 73 LYS A O 1
ATOM 613 N N . GLU A 1 74 ? -4.197 0.817 0.135 1.00 87.62 74 GLU A N 1
ATOM 614 C CA . GLU A 1 74 ? -4.074 -0.028 1.320 1.00 87.62 74 GLU A CA 1
ATOM 615 C C . GLU A 1 74 ? -4.229 0.799 2.598 1.00 87.62 74 GLU A C 1
ATOM 617 O O . GLU A 1 74 ? -5.146 0.536 3.372 1.00 87.62 74 GLU A O 1
ATOM 622 N N . GLY A 1 75 ? -3.482 1.899 2.734 1.00 90.19 75 GLY A N 1
ATOM 623 C CA . GLY A 1 75 ? -3.586 2.776 3.903 1.00 90.19 75 GLY A CA 1
ATOM 624 C C . GLY A 1 75 ? -4.977 3.391 4.092 1.00 90.19 75 GLY A C 1
ATOM 625 O O . GLY A 1 75 ? -5.446 3.536 5.218 1.00 90.19 75 GLY A O 1
ATOM 626 N N . LEU A 1 76 ? -5.692 3.708 3.005 1.00 91.19 76 LEU A N 1
ATOM 627 C CA . LEU A 1 76 ? -7.070 4.198 3.099 1.00 91.19 76 LEU A CA 1
ATOM 628 C C . LEU A 1 76 ? -8.038 3.109 3.589 1.00 91.19 76 LEU A C 1
ATOM 630 O O . LEU A 1 76 ? -8.954 3.406 4.354 1.00 91.19 76 LEU A O 1
ATOM 634 N N . LYS A 1 77 ? -7.856 1.857 3.151 1.00 89.94 77 LYS A N 1
ATOM 635 C CA . LYS A 1 77 ? -8.675 0.729 3.615 1.00 89.94 77 LYS A CA 1
ATOM 636 C C . LYS A 1 77 ? -8.430 0.439 5.090 1.00 89.94 77 LYS A C 1
ATOM 638 O O . LYS A 1 77 ? -9.393 0.340 5.841 1.00 89.94 77 LYS A O 1
ATOM 643 N N . GLU A 1 78 ? -7.166 0.343 5.491 1.00 87.88 78 GLU A N 1
ATOM 644 C CA . GLU A 1 78 ? -6.792 0.109 6.887 1.00 87.88 78 GLU A CA 1
ATOM 645 C C . GLU A 1 78 ? -7.291 1.241 7.787 1.00 87.88 78 GLU A C 1
ATOM 647 O O . GLU A 1 78 ? -7.935 0.984 8.800 1.00 87.88 78 GLU A O 1
ATOM 652 N N . GLY A 1 79 ? -7.093 2.498 7.379 1.00 89.19 79 GLY A N 1
ATOM 653 C CA . GLY A 1 79 ? -7.569 3.656 8.133 1.00 89.19 79 GLY A CA 1
ATOM 654 C C . GLY A 1 79 ? -9.091 3.694 8.289 1.00 89.19 79 GLY A C 1
ATOM 655 O O . GLY A 1 79 ? -9.586 4.042 9.360 1.00 89.19 79 GLY A O 1
ATOM 656 N N . MET A 1 80 ? -9.847 3.309 7.255 1.00 88.31 80 MET A N 1
ATOM 657 C CA . MET A 1 80 ? -11.306 3.206 7.358 1.00 88.31 80 MET A CA 1
ATOM 658 C C . MET A 1 80 ? -11.744 2.101 8.321 1.00 88.31 80 MET A C 1
ATOM 660 O O . MET A 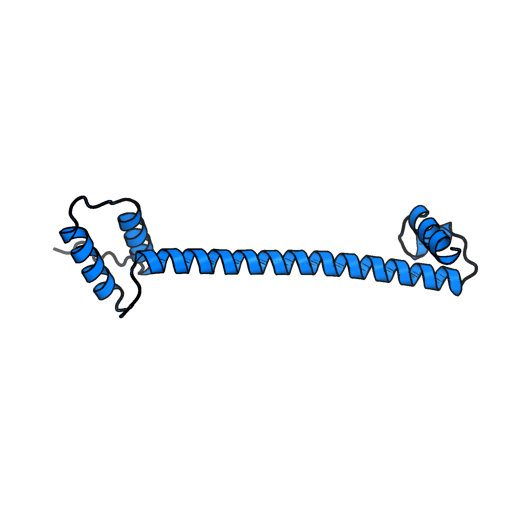1 80 ? -12.670 2.327 9.098 1.00 88.31 80 MET A O 1
ATOM 664 N N . GLU A 1 81 ? -11.086 0.942 8.300 1.00 87.12 81 GLU A N 1
ATOM 665 C CA . GLU A 1 81 ? -11.451 -0.171 9.180 1.00 87.12 81 GLU A CA 1
ATOM 666 C C . GLU A 1 81 ? -11.105 0.132 10.643 1.00 87.12 81 GLU A C 1
ATOM 668 O O . GLU A 1 81 ? -11.937 -0.077 11.524 1.00 87.12 81 GLU A O 1
ATOM 673 N N . ILE A 1 82 ? -9.941 0.740 10.904 1.00 87.69 82 ILE A N 1
ATOM 674 C CA . ILE A 1 82 ? -9.563 1.211 12.246 1.00 87.69 82 ILE A CA 1
ATOM 675 C C . ILE A 1 82 ? -10.574 2.247 12.749 1.00 87.69 82 ILE A C 1
ATOM 677 O O . ILE A 1 82 ? -11.098 2.107 13.852 1.00 87.69 82 ILE A O 1
ATOM 681 N N . ALA A 1 83 ? -10.919 3.247 11.932 1.00 88.56 83 ALA A N 1
ATOM 682 C CA . ALA A 1 83 ? -11.894 4.265 12.318 1.00 88.56 83 ALA A CA 1
ATOM 683 C C . ALA A 1 83 ? -13.291 3.677 12.579 1.00 88.56 83 ALA A C 1
ATOM 685 O O . ALA A 1 83 ? -14.036 4.189 13.420 1.00 88.56 83 ALA A O 1
ATOM 686 N N . ARG A 1 84 ? -13.670 2.610 11.864 1.00 87.12 84 ARG A N 1
ATOM 687 C CA . ARG A 1 84 ? -14.930 1.896 12.091 1.00 87.12 84 ARG A CA 1
ATOM 688 C C . ARG A 1 84 ? -14.914 1.176 13.437 1.00 87.12 84 ARG A C 1
ATOM 690 O O . ARG A 1 84 ? -15.823 1.393 14.233 1.00 87.12 84 ARG A O 1
ATOM 697 N N . LEU A 1 85 ? -13.854 0.421 13.718 1.00 84.81 85 LEU A N 1
ATOM 698 C CA . LEU A 1 85 ? -13.672 -0.286 14.988 1.00 84.81 85 LEU A CA 1
ATOM 699 C C . LEU A 1 85 ? -13.613 0.679 16.177 1.00 84.81 85 LEU A C 1
ATOM 701 O O . LEU A 1 85 ? -14.215 0.418 17.214 1.00 84.81 85 LEU A O 1
ATOM 705 N N . GLU A 1 86 ? -12.935 1.820 16.041 1.00 87.56 86 GLU A N 1
ATOM 706 C CA . GLU A 1 86 ? -12.900 2.849 17.086 1.00 87.56 86 GLU A CA 1
ATOM 707 C C . GLU A 1 86 ? -14.282 3.451 17.349 1.00 87.56 86 GLU A C 1
ATOM 709 O O . GLU A 1 86 ? -14.654 3.645 18.507 1.00 87.56 86 GLU A O 1
ATOM 714 N N . LYS A 1 87 ? -15.073 3.709 16.299 1.00 87.75 87 LYS A N 1
ATOM 715 C CA . LYS A 1 87 ? -16.458 4.174 16.454 1.00 87.75 87 LYS A CA 1
ATOM 716 C C . LYS A 1 87 ? -17.339 3.128 17.122 1.00 87.75 87 LYS A C 1
ATOM 718 O O . LYS A 1 87 ? -18.094 3.485 18.019 1.00 87.75 87 LYS A O 1
ATOM 723 N N . GLU A 1 88 ? -17.236 1.867 16.711 1.00 85.12 88 GLU A N 1
ATOM 724 C CA . GLU A 1 88 ? -17.964 0.749 17.319 1.00 85.12 88 GLU A CA 1
ATOM 725 C C . GLU A 1 88 ? -17.599 0.618 18.807 1.00 85.12 88 GLU A C 1
ATOM 727 O O . GLU A 1 88 ? -18.489 0.582 19.658 1.00 85.12 88 GLU A O 1
ATOM 732 N N . ARG A 1 89 ? -16.304 0.679 19.150 1.00 85.25 89 ARG A N 1
ATOM 733 C CA . ARG A 1 89 ? -15.834 0.699 20.545 1.00 85.25 89 ARG A CA 1
ATOM 734 C C . ARG A 1 89 ? -16.395 1.882 21.322 1.00 85.25 89 ARG A C 1
ATOM 736 O O . ARG A 1 89 ? -16.988 1.687 22.376 1.00 85.25 89 ARG A O 1
ATOM 743 N N . ALA A 1 90 ? -16.248 3.101 20.808 1.00 86.44 90 ALA A N 1
ATOM 744 C CA . ALA A 1 90 ? -16.738 4.304 21.476 1.00 86.44 90 ALA A CA 1
ATOM 745 C C . ALA A 1 90 ? -18.262 4.280 21.665 1.00 86.44 90 ALA A C 1
ATOM 747 O O . ALA A 1 90 ? -18.773 4.768 22.675 1.00 86.44 90 ALA A O 1
ATOM 748 N N . PHE A 1 91 ? -18.998 3.711 20.710 1.00 86.75 91 PHE A N 1
ATOM 749 C CA . PHE A 1 91 ? -20.442 3.541 20.801 1.00 86.75 91 PHE A CA 1
ATOM 750 C C . PHE A 1 91 ? -20.821 2.553 21.910 1.00 86.75 91 PHE A C 1
ATOM 752 O O . PHE A 1 91 ? -21.638 2.896 22.765 1.00 86.75 91 PHE A O 1
ATOM 759 N N . VAL A 1 92 ? -20.164 1.389 21.976 1.00 84.94 92 VAL A N 1
ATOM 760 C CA . VAL A 1 92 ? -20.369 0.397 23.045 1.00 84.94 92 VAL A CA 1
ATOM 761 C C . VAL A 1 92 ? -19.999 0.966 24.418 1.00 84.94 92 VAL A C 1
ATOM 763 O O . VAL A 1 92 ? -20.779 0.832 25.358 1.00 84.94 92 VAL A O 1
ATOM 766 N N . THR A 1 93 ? -18.872 1.672 24.550 1.00 83.62 93 THR A N 1
ATOM 767 C CA . THR A 1 93 ? -18.472 2.301 25.822 1.00 83.62 93 THR A CA 1
ATOM 768 C C . THR A 1 93 ? -19.495 3.338 26.284 1.00 83.62 93 THR A C 1
ATOM 770 O O . THR A 1 93 ? -19.865 3.365 27.457 1.00 83.62 93 THR A O 1
ATOM 773 N N . ASN A 1 94 ? -20.006 4.167 25.368 1.00 86.25 94 ASN A N 1
ATOM 774 C CA . ASN A 1 94 ? -21.059 5.131 25.689 1.00 86.25 94 ASN A CA 1
ATOM 775 C C . ASN A 1 94 ? -22.356 4.442 26.134 1.00 86.25 94 ASN A C 1
ATOM 777 O O . ASN A 1 94 ? -22.994 4.913 27.077 1.00 86.25 94 ASN A O 1
ATOM 781 N N . LEU A 1 95 ? -22.739 3.338 25.485 1.00 83.44 95 LEU A N 1
ATOM 782 C CA . LEU A 1 95 ? -23.917 2.556 25.864 1.00 83.44 95 LEU A CA 1
ATOM 783 C C . LEU A 1 95 ? -23.752 1.918 27.248 1.00 83.44 95 LEU A C 1
ATOM 785 O O . LEU A 1 95 ? -24.673 2.000 28.055 1.00 83.44 95 LEU A O 1
ATOM 789 N N . LEU A 1 96 ? -22.580 1.361 27.556 1.00 81.19 96 LEU A N 1
ATOM 790 C CA . LEU A 1 96 ? -22.289 0.774 28.868 1.00 81.19 96 LEU A CA 1
ATOM 791 C C . LEU A 1 96 ? -22.293 1.814 30.000 1.00 81.19 96 LEU A C 1
ATOM 793 O O . LEU A 1 96 ? -22.698 1.503 31.115 1.00 81.19 96 LEU A O 1
ATOM 797 N N . GLN A 1 97 ? -21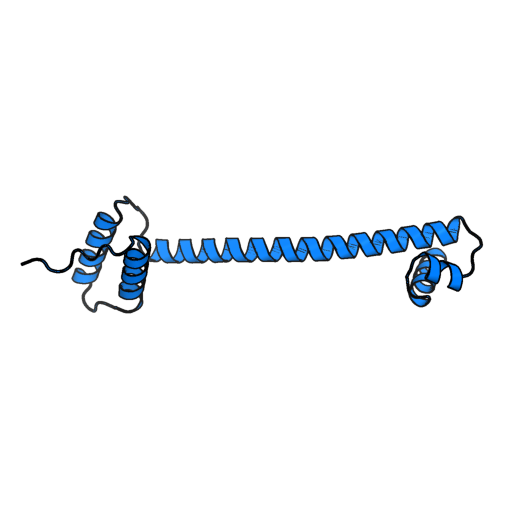.850 3.046 29.732 1.00 80.88 97 GLN A N 1
ATOM 798 C CA . GLN A 1 97 ? -21.787 4.107 30.745 1.00 80.88 97 GLN A CA 1
ATOM 799 C C . GLN A 1 97 ? -23.121 4.829 30.967 1.00 80.88 97 GLN A C 1
ATOM 801 O O . GLN A 1 97 ? -23.412 5.245 32.087 1.00 80.88 97 GLN A O 1
ATOM 806 N N . LYS A 1 98 ? -23.914 5.038 29.909 1.00 79.19 98 LYS A N 1
ATOM 807 C CA . LYS A 1 98 ? -25.133 5.868 29.969 1.00 79.19 98 LYS A CA 1
ATOM 808 C C . LYS A 1 98 ? -26.421 5.068 30.123 1.00 79.19 98 LYS A C 1
ATOM 810 O O . LYS A 1 98 ? -27.450 5.652 30.453 1.00 79.19 98 LYS A O 1
ATOM 815 N N . THR A 1 99 ? -26.380 3.762 29.884 1.00 74.69 99 THR A N 1
ATOM 816 C CA . THR A 1 99 ? -27.569 2.911 29.833 1.00 74.69 99 THR A CA 1
ATOM 817 C C . THR A 1 99 ? -27.352 1.651 30.662 1.00 74.69 99 THR A C 1
ATOM 819 O O . THR A 1 99 ? -26.350 0.965 30.516 1.00 74.69 99 THR A O 1
ATOM 822 N N . SER A 1 100 ? -28.321 1.304 31.507 1.00 72.81 100 SER A N 1
ATOM 823 C CA . SER A 1 100 ? -28.364 0.035 32.246 1.00 72.81 100 SER A CA 1
ATOM 824 C C . SER A 1 100 ? -28.955 -1.089 31.382 1.00 72.81 100 SER A C 1
ATOM 826 O O . SER A 1 100 ? -29.933 -1.725 31.772 1.00 72.81 100 SER A O 1
ATOM 828 N N . LEU A 1 101 ? -28.435 -1.253 30.164 1.00 74.19 101 LEU A N 1
ATOM 829 C CA . LEU A 1 101 ? -28.884 -2.268 29.207 1.00 74.19 101 LEU A CA 1
ATOM 830 C C . LEU A 1 101 ? -28.111 -3.575 29.399 1.00 74.19 101 LEU A C 1
ATOM 832 O O . LEU A 1 101 ? -26.964 -3.573 29.847 1.00 74.19 101 LEU A O 1
ATOM 836 N N . ASP A 1 102 ? -28.749 -4.687 29.038 1.00 79.00 102 ASP A N 1
ATOM 837 C CA . ASP A 1 102 ? -28.108 -5.999 29.069 1.00 79.00 102 ASP A CA 1
ATOM 838 C C . ASP A 1 102 ? -27.103 -6.162 27.915 1.00 79.00 102 ASP A C 1
ATOM 840 O O . ASP A 1 102 ? -27.256 -5.589 26.833 1.00 79.00 102 ASP A O 1
ATOM 844 N N . THR A 1 103 ? -26.079 -6.981 28.139 1.00 76.75 103 THR A N 1
ATOM 845 C CA . THR A 1 103 ? -24.964 -7.229 27.210 1.00 76.75 103 THR A CA 1
ATOM 846 C C . THR A 1 103 ? -25.462 -7.725 25.848 1.00 76.75 103 THR A C 1
ATOM 848 O O . THR A 1 103 ? -24.927 -7.330 24.812 1.00 76.75 103 THR A O 1
ATOM 851 N N . LEU A 1 104 ? -26.538 -8.524 25.845 1.00 80.12 104 LEU A N 1
ATOM 852 C CA . LEU A 1 104 ? -27.217 -8.997 24.635 1.00 80.12 104 LEU A CA 1
ATOM 853 C C . LEU A 1 104 ? -27.865 -7.851 23.846 1.00 80.12 104 LEU A C 1
ATOM 855 O O . LEU A 1 104 ? -27.701 -7.761 22.634 1.00 80.12 104 LEU A O 1
ATOM 859 N N . GLN A 1 105 ? -28.545 -6.931 24.534 1.00 79.75 105 GLN A N 1
ATOM 860 C CA . GLN A 1 105 ? -29.208 -5.792 23.893 1.00 79.75 105 GLN A CA 1
ATOM 861 C C . GLN A 1 105 ? -28.195 -4.802 23.310 1.00 79.75 105 GLN A C 1
ATOM 863 O O . GLN A 1 105 ? -28.426 -4.232 22.248 1.00 79.75 105 GLN A O 1
ATOM 868 N N . ILE A 1 106 ? -27.056 -4.609 23.979 1.00 80.44 106 ILE A N 1
ATOM 869 C CA . ILE A 1 106 ? -25.974 -3.748 23.485 1.00 80.44 106 ILE A CA 1
ATOM 870 C C . ILE A 1 106 ? -25.341 -4.345 22.223 1.00 80.44 106 ILE A C 1
ATOM 872 O O . ILE A 1 106 ? -25.095 -3.607 21.270 1.00 80.44 106 ILE A O 1
ATOM 876 N N . ALA A 1 107 ? -25.118 -5.662 22.199 1.00 82.25 107 ALA A N 1
ATOM 877 C CA . ALA A 1 107 ? -24.605 -6.369 21.029 1.00 82.25 107 ALA A CA 1
ATOM 878 C C . ALA A 1 107 ? -25.546 -6.223 19.818 1.00 82.25 107 ALA A C 1
ATOM 880 O O . ALA A 1 107 ? -25.092 -5.845 18.736 1.00 82.25 107 ALA A O 1
ATOM 881 N N . ASP A 1 108 ? -26.856 -6.406 20.024 1.00 83.94 108 ASP A N 1
ATOM 882 C CA . ASP A 1 108 ? -27.872 -6.254 18.974 1.00 83.94 108 ASP A CA 1
ATOM 883 C C . ASP A 1 108 ? -27.982 -4.809 18.454 1.00 83.94 108 ASP A C 1
ATOM 885 O O . ASP A 1 108 ? -28.087 -4.590 17.248 1.00 83.94 108 ASP A O 1
ATOM 889 N N . ILE A 1 109 ? -27.925 -3.804 19.338 1.00 82.06 109 ILE A N 1
ATOM 890 C CA . ILE A 1 109 ? -28.024 -2.382 18.955 1.00 82.06 109 ILE A CA 1
ATOM 891 C C . ILE A 1 109 ? -26.764 -1.904 18.222 1.00 82.06 109 ILE A C 1
ATOM 893 O O . ILE A 1 109 ? -26.857 -1.114 17.282 1.00 82.06 109 ILE A O 1
ATOM 897 N N . ALA A 1 110 ? -25.584 -2.348 18.656 1.00 79.38 110 ALA A N 1
ATOM 898 C CA . ALA A 1 110 ? -24.311 -1.953 18.058 1.00 79.38 110 ALA A CA 1
ATOM 899 C C . ALA A 1 110 ? -23.921 -2.808 16.838 1.00 79.38 110 ALA A C 1
ATOM 901 O O . ALA A 1 110 ? -23.012 -2.424 16.106 1.00 79.38 110 ALA A O 1
ATOM 902 N N . GLY A 1 111 ? -24.601 -3.936 16.596 1.00 82.44 111 GLY A N 1
ATOM 903 C CA . GLY A 1 111 ? -24.288 -4.853 15.496 1.00 82.44 111 GLY A CA 1
ATOM 904 C C . GLY A 1 111 ? -22.947 -5.572 15.672 1.00 82.44 111 GLY A C 1
ATOM 905 O O . GLY A 1 111 ? -22.306 -5.929 14.684 1.00 82.44 111 GLY A O 1
ATOM 906 N N . VAL A 1 112 ? -22.509 -5.756 16.920 1.00 83.62 112 VAL A N 1
ATOM 907 C CA . VAL A 1 112 ? -21.226 -6.376 17.293 1.00 83.62 112 VAL A CA 1
ATOM 908 C C . VAL A 1 112 ? -21.457 -7.694 18.027 1.00 83.62 112 VAL A C 1
ATOM 910 O O . VAL A 1 112 ? -22.533 -7.956 18.554 1.00 83.62 112 VAL A O 1
ATOM 913 N N . THR A 1 113 ? -20.436 -8.545 18.090 1.00 85.94 113 THR A N 1
ATOM 914 C CA . THR A 1 113 ? -20.511 -9.817 18.818 1.00 85.94 113 THR A CA 1
ATOM 915 C C . THR A 1 113 ? -20.539 -9.610 20.334 1.00 85.94 113 THR A C 1
ATOM 917 O O . THR A 1 113 ? -19.866 -8.727 20.860 1.00 85.94 113 THR A O 1
ATOM 920 N N . ILE A 1 114 ? -21.242 -10.485 21.059 1.00 82.06 114 ILE A N 1
ATOM 921 C CA . ILE A 1 114 ? -21.338 -10.450 22.533 1.00 82.06 114 ILE A CA 1
ATOM 922 C C . ILE A 1 114 ? -19.941 -10.469 23.179 1.00 82.06 114 ILE A C 1
ATOM 924 O O . ILE A 1 114 ? -19.663 -9.686 24.084 1.00 82.06 114 ILE A O 1
ATOM 928 N N . THR A 1 115 ? -19.027 -11.277 22.634 1.00 84.06 115 THR A N 1
ATOM 929 C CA . THR A 1 115 ? -17.625 -11.375 23.075 1.00 84.06 115 THR A CA 1
ATOM 930 C C . THR A 1 115 ? -16.881 -10.039 23.018 1.00 84.06 115 THR A C 1
ATOM 932 O O . THR A 1 115 ? -16.065 -9.744 23.882 1.00 84.06 115 THR A O 1
ATOM 935 N N . PHE A 1 116 ? -17.188 -9.190 22.034 1.00 82.31 116 PHE A N 1
ATOM 936 C CA . PHE A 1 116 ? -16.553 -7.881 21.870 1.00 82.31 116 PHE A CA 1
ATOM 937 C C . PHE A 1 116 ? -17.030 -6.887 22.934 1.00 82.31 116 PHE A C 1
ATOM 939 O O . PHE A 1 116 ? -16.251 -6.081 23.440 1.00 82.31 116 PHE A O 1
ATOM 946 N N . VAL A 1 117 ? -18.305 -6.9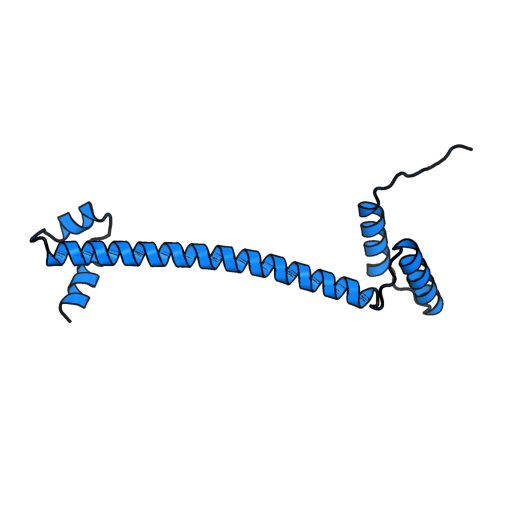68 23.324 1.00 80.31 117 VAL A N 1
ATOM 947 C CA . VAL A 1 117 ? -18.852 -6.163 24.425 1.00 80.31 117 VAL A CA 1
ATOM 948 C C . VAL A 1 117 ? -18.242 -6.598 25.761 1.00 80.31 117 VAL A C 1
ATOM 950 O O . VAL A 1 117 ? -17.909 -5.746 26.586 1.00 80.31 117 VAL A O 1
ATOM 953 N N . GLU A 1 118 ? -18.041 -7.903 25.965 1.00 82.81 118 GLU A N 1
ATOM 954 C CA . GLU A 1 118 ? -17.365 -8.447 27.151 1.00 82.81 118 GLU A CA 1
ATOM 955 C C . GLU A 1 118 ? -15.896 -8.014 27.238 1.00 82.81 118 GLU A C 1
ATOM 957 O O . GLU A 1 118 ? -15.454 -7.601 28.311 1.00 82.81 118 GLU A O 1
ATOM 962 N N . GLU A 1 119 ? -15.160 -8.022 26.122 1.00 84.12 119 GLU A N 1
ATOM 963 C CA . GLU A 1 119 ? -13.788 -7.500 26.053 1.00 84.12 119 GLU A CA 1
ATOM 964 C C . GLU A 1 119 ? -13.722 -6.021 26.452 1.00 84.12 119 GLU A C 1
ATOM 966 O O . GLU A 1 119 ? -12.899 -5.633 27.284 1.00 84.12 119 GLU A O 1
ATOM 971 N N . ILE A 1 120 ? -14.620 -5.190 25.913 1.00 82.50 120 ILE A N 1
ATOM 972 C CA . ILE A 1 120 ? -14.672 -3.759 26.245 1.00 82.50 120 ILE A CA 1
ATOM 973 C C . ILE A 1 120 ? -15.011 -3.562 27.724 1.00 82.50 120 ILE A C 1
ATOM 975 O O . ILE A 1 120 ? -14.377 -2.752 28.405 1.00 82.50 120 ILE A O 1
ATOM 979 N N . LYS A 1 121 ? -15.970 -4.330 28.250 1.00 79.62 121 LYS A N 1
ATOM 980 C CA . LYS A 1 121 ? -16.335 -4.290 29.668 1.00 79.62 121 LYS A CA 1
ATOM 981 C C . LYS A 1 121 ? -15.147 -4.658 30.556 1.00 79.62 121 LYS A C 1
ATOM 983 O O . LYS A 1 121 ? -14.878 -3.930 31.505 1.00 79.62 121 LYS A O 1
ATOM 988 N N . ALA A 1 122 ? -14.410 -5.716 30.214 1.00 81.31 122 ALA A N 1
ATOM 989 C CA . ALA A 1 122 ? -13.215 -6.137 30.938 1.00 81.31 122 ALA A CA 1
ATOM 990 C C . ALA A 1 122 ? -12.141 -5.038 30.957 1.00 81.31 122 ALA A C 1
ATOM 992 O O . ALA A 1 122 ? -11.593 -4.752 32.020 1.00 81.31 122 ALA A O 1
ATOM 993 N N . THR A 1 123 ? -11.902 -4.367 29.822 1.00 79.12 123 THR A N 1
ATOM 994 C CA . THR A 1 123 ? -10.958 -3.236 29.748 1.00 79.12 123 THR A CA 1
ATOM 995 C C . THR A 1 123 ? -11.404 -1.992 30.516 1.00 79.12 123 THR A C 1
ATOM 997 O O . THR A 1 123 ? -10.561 -1.177 30.866 1.00 79.12 123 THR A O 1
ATOM 1000 N N . LEU A 1 124 ? -12.705 -1.827 30.780 1.00 72.25 124 LEU A N 1
ATOM 1001 C CA . LEU A 1 124 ? -13.243 -0.693 31.539 1.00 72.25 124 LEU A CA 1
ATOM 1002 C C . LEU A 1 124 ? -13.207 -0.930 33.060 1.00 72.25 124 LEU A C 1
ATOM 1004 O O . LEU A 1 124 ? -13.205 0.027 33.829 1.00 72.25 124 LEU A O 1
ATOM 1008 N N . THR A 1 125 ? -13.221 -2.195 33.492 1.00 63.44 125 THR A N 1
ATOM 1009 C CA . THR A 1 125 ? -13.139 -2.599 34.909 1.00 63.44 125 THR A CA 1
ATOM 1010 C C . THR A 1 125 ? -11.718 -2.863 35.419 1.00 63.44 125 THR A C 1
ATOM 1012 O O . THR A 1 125 ? -11.565 -3.077 36.622 1.00 63.44 125 THR A O 1
ATOM 1015 N N . ALA A 1 126 ? -10.715 -2.886 34.536 1.00 53.22 126 ALA A N 1
ATOM 1016 C CA . ALA A 1 126 ? -9.292 -3.013 34.873 1.00 53.22 126 ALA A CA 1
ATOM 1017 C C . ALA A 1 126 ? -8.662 -1.642 35.160 1.00 53.22 126 ALA A C 1
ATOM 1019 O O . ALA A 1 126 ? -7.820 -1.575 36.083 1.00 53.22 126 ALA A O 1
#

pLDDT: mean 74.04, std 12.81, range [36.78, 91.19]

Sequence (126 aa):
MEGLSCTIPKEKIRSLMRFLKLYIRFDNERYILKFENTLNQLANRQTTMGLEEFVLDRAKRQGLYEGRKEGIKEGLKEGMEIARLEKERAFVTNLLQKTSLDTLQIADIAGVTITFVEEIKATLTA

Radius of gyration: 31.64 Å; chains: 1; bounding box: 60×28×92 Å

Foldseek 3Di:
DDDDPPPDPPVVVVVVLVVCVVPDDDPDPVVVVVSQVVVCVVVVDPPPDGPVRVVVVVVVVVVVVVVVVVVVVVVVVVVVVVVLVVVLLVQLVCCVVPHPDDLVVSCVVSVHDSVVSVVSVVVVVD

Secondary structure (DSSP, 8-state):
---------HHHHHHHHHHHHHH---S-HHHHHHHHHHHHHHTT---SS-HHHHHHHHHHHHHHHHHHHHHHHHHHHHHHHHHHHHHHHHHHHHHHHH----HHHHHHHHT--HHHHHHHHHHHH-